Protein AF-A0A4R0X7W7-F1 (afdb_monomer)

Secondary structure (DSSP, 8-state):
----HHHHHH-TTS-HHHHHHHHHTTEEEEEEEEETTTTEEEEEEEETTS-EEEEEEEPPPPHHHHSPPPHHHHHHHHHHHHHHHHHHTT--

Solvent-accessible surface area (backbone atoms only — not comparable to full-atom values): 5641 Å² total; per-residue (Å²): 132,88,72,57,61,71,60,61,68,67,42,82,87,58,49,71,70,55,54,51,53,58,46,60,75,47,41,65,51,74,49,78,46,79,37,75,92,78,44,30,30,42,36,39,40,33,30,69,85,75,51,71,48,80,48,78,42,76,54,74,75,50,72,71,66,69,69,52,75,59,66,71,59,52,54,50,50,53,51,52,50,52,56,50,58,58,55,68,76,66,68,132

Sequence (92 aa):
MTADFKTLWRDSSLANRERKRLLAYIVEDITLVKLPDEGTTKIHVRFKAGKTETLTAQNPKTSAQQVKTQPEVLELIDKLIDAYMLSDCAAP

Foldseek 3Di:
DCDPLVVVLPDPPDDPVVNVVSVVQFWPDWDWDDDVVVQKIWIWTQTPVRDIDIDIDGHPDDPCRVPPDDVVVVVVVVVVVVVVVVVVVPDD

Structure (mmCIF, N/CA/C/O backbone):
data_AF-A0A4R0X7W7-F1
#
_entry.id   AF-A0A4R0X7W7-F1
#
loop_
_atom_site.group_PDB
_atom_site.id
_atom_site.type_symbol
_atom_site.label_atom_id
_atom_site.label_alt_id
_atom_site.label_comp_id
_atom_site.label_asym_id
_atom_site.label_entity_id
_atom_site.label_seq_id
_atom_site.pdbx_PDB_ins_code
_atom_site.Cartn_x
_atom_site.Cartn_y
_atom_site.Cartn_z
_atom_site.occupancy
_atom_site.B_iso_or_equiv
_atom_site.auth_seq_id
_atom_site.auth_comp_id
_atom_site.auth_asym_id
_atom_site.auth_atom_id
_atom_site.pdbx_PDB_model_num
ATOM 1 N N . MET A 1 1 ? -21.917 -3.972 19.591 1.00 40.19 1 MET A N 1
ATOM 2 C CA . MET A 1 1 ? -21.905 -5.366 19.099 1.00 40.19 1 MET A CA 1
ATOM 3 C C . MET A 1 1 ? -20.557 -5.603 18.444 1.00 40.19 1 MET A C 1
ATOM 5 O O . MET A 1 1 ? -20.276 -5.004 17.415 1.00 40.19 1 MET A O 1
ATOM 9 N N . THR A 1 2 ? -19.686 -6.360 19.104 1.00 52.47 2 THR A N 1
ATOM 10 C CA . THR A 1 2 ? -18.281 -6.544 18.716 1.00 52.47 2 THR A CA 1
ATOM 11 C C . THR A 1 2 ? -18.190 -7.694 17.719 1.00 52.47 2 THR A C 1
ATOM 13 O O . THR A 1 2 ? -17.866 -8.817 18.090 1.00 52.47 2 THR A O 1
ATOM 16 N N . ALA A 1 3 ? -18.558 -7.449 16.461 1.00 62.09 3 ALA A N 1
ATOM 17 C CA . ALA A 1 3 ? -18.205 -8.388 15.406 1.00 62.09 3 ALA A CA 1
ATOM 18 C C . ALA A 1 3 ? -16.675 -8.396 15.286 1.00 62.09 3 ALA A C 1
ATOM 20 O O . ALA A 1 3 ? -16.052 -7.338 15.185 1.00 62.09 3 ALA A O 1
ATOM 21 N N . ASP A 1 4 ? -16.073 -9.579 15.361 1.00 80.69 4 ASP A N 1
ATOM 22 C CA . ASP A 1 4 ? -14.630 -9.741 15.249 1.00 80.69 4 ASP A CA 1
ATOM 23 C C . ASP A 1 4 ? -14.167 -9.253 13.866 1.00 80.69 4 ASP A C 1
ATOM 25 O O . ASP A 1 4 ? -14.447 -9.878 12.838 1.00 80.69 4 ASP A O 1
ATOM 29 N N . PHE A 1 5 ? -13.468 -8.112 13.839 1.00 80.44 5 PHE A N 1
ATOM 30 C CA . PHE A 1 5 ? -12.961 -7.489 12.613 1.00 80.44 5 PHE A CA 1
ATOM 31 C C . PHE A 1 5 ? -12.143 -8.478 11.782 1.00 80.44 5 PHE A C 1
ATOM 33 O O . PHE A 1 5 ? -12.219 -8.472 10.556 1.00 80.44 5 PHE A O 1
ATOM 40 N N . LYS A 1 6 ? -11.389 -9.362 12.444 1.00 83.00 6 LYS A N 1
ATOM 41 C CA . LYS A 1 6 ? -10.557 -10.364 11.776 1.00 83.00 6 LYS A CA 1
ATOM 42 C C . LYS A 1 6 ? -11.399 -11.369 10.995 1.00 83.00 6 LYS A C 1
ATOM 44 O O . LYS A 1 6 ? -11.000 -11.774 9.904 1.00 83.00 6 LYS A O 1
ATOM 49 N N . THR A 1 7 ? -12.545 -11.751 11.547 1.00 86.81 7 THR A N 1
ATOM 50 C CA . THR A 1 7 ? -13.486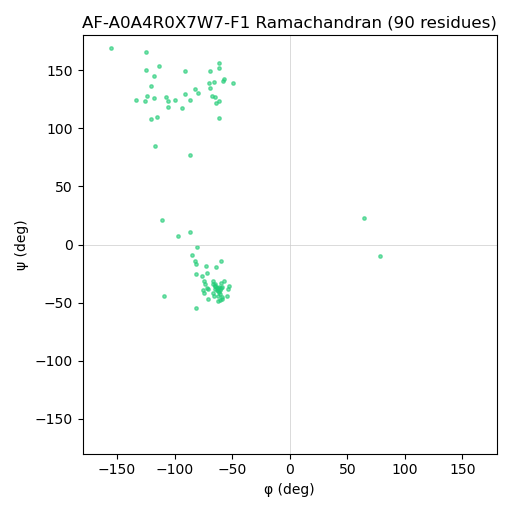 -12.675 10.913 1.00 86.81 7 THR A CA 1
ATOM 51 C C . THR A 1 7 ? -14.178 -12.002 9.727 1.00 86.81 7 THR A C 1
ATOM 53 O O . THR A 1 7 ? -14.148 -12.548 8.627 1.00 86.81 7 THR A O 1
ATOM 56 N N . LEU A 1 8 ? -14.676 -10.771 9.899 1.00 87.06 8 LEU A N 1
ATOM 57 C CA . LEU A 1 8 ? -15.285 -9.998 8.805 1.00 87.06 8 LEU A CA 1
ATOM 58 C C . LEU A 1 8 ? -14.298 -9.696 7.669 1.00 87.06 8 LEU A C 1
ATOM 60 O O . LEU A 1 8 ? -14.643 -9.782 6.497 1.00 87.06 8 LEU A O 1
ATOM 64 N N . TRP A 1 9 ? -13.049 -9.361 7.989 1.00 86.00 9 TRP A N 1
ATOM 65 C CA . TRP A 1 9 ? -12.040 -9.049 6.976 1.00 86.00 9 TRP A CA 1
ATOM 66 C C . TRP A 1 9 ? -11.688 -10.253 6.090 1.00 86.00 9 TRP A C 1
ATOM 68 O O . TRP A 1 9 ? -11.390 -10.089 4.906 1.00 86.00 9 TRP A O 1
ATOM 78 N N . ARG A 1 10 ? -11.708 -11.459 6.671 1.00 87.50 10 ARG A N 1
ATOM 79 C CA . ARG A 1 10 ? -11.363 -12.717 5.992 1.00 87.50 10 ARG A CA 1
ATOM 80 C C . ARG A 1 10 ? -12.506 -13.306 5.179 1.00 87.50 10 ARG A C 1
ATOM 82 O O . ARG A 1 10 ? -12.254 -14.199 4.376 1.00 87.50 10 ARG A O 1
ATOM 89 N N . ASP A 1 11 ? -13.726 -12.826 5.379 1.00 89.88 11 ASP A N 1
ATOM 90 C CA . ASP A 1 11 ? -14.882 -13.285 4.627 1.00 89.88 11 ASP A CA 1
ATOM 91 C C . ASP A 1 11 ? -14.717 -12.928 3.141 1.00 89.88 11 ASP A C 1
ATOM 93 O O . ASP A 1 11 ? -14.533 -11.762 2.773 1.00 89.88 11 ASP A O 1
ATOM 97 N N . SER A 1 12 ? -14.744 -13.943 2.276 1.00 88.31 12 SER A N 1
ATOM 98 C CA . SER A 1 12 ? -14.611 -13.790 0.827 1.00 88.31 12 SER A CA 1
ATOM 99 C C . SER A 1 12 ? -15.853 -13.170 0.185 1.00 88.31 12 SER A C 1
ATOM 101 O O . SER A 1 12 ? -15.714 -12.522 -0.854 1.00 88.31 12 SER A O 1
ATOM 103 N N . SER A 1 13 ? -17.025 -13.300 0.818 1.00 91.56 13 SER A N 1
ATOM 104 C CA . SER A 1 13 ? -18.300 -12.752 0.342 1.00 91.56 13 SER A CA 1
ATOM 105 C C . SER A 1 13 ? -18.393 -11.228 0.478 1.00 91.56 13 SER A C 1
ATOM 107 O O . SER A 1 13 ? -19.180 -10.594 -0.226 1.00 91.56 13 SER A O 1
ATOM 109 N N . LEU A 1 14 ? -17.547 -10.621 1.320 1.00 90.06 14 LEU A N 1
ATOM 110 C CA . LEU A 1 14 ? -17.513 -9.175 1.506 1.00 90.06 14 LEU A CA 1
ATOM 111 C C . LEU A 1 14 ? -17.021 -8.455 0.247 1.00 90.06 14 LEU A C 1
ATOM 113 O O . LEU A 1 14 ? -15.924 -8.710 -0.267 1.00 90.06 14 LEU A O 1
ATOM 117 N N . ALA A 1 15 ? -17.790 -7.469 -0.208 1.00 92.38 15 ALA A N 1
ATOM 118 C CA . ALA A 1 15 ? -17.396 -6.663 -1.352 1.00 92.38 15 ALA A CA 1
ATOM 119 C C . ALA A 1 15 ? -16.201 -5.753 -1.008 1.00 92.38 15 ALA A C 1
ATOM 121 O O . ALA A 1 15 ? -16.077 -5.228 0.101 1.00 92.38 15 ALA A O 1
ATOM 122 N N . ASN A 1 16 ? -15.348 -5.451 -1.994 1.00 91.69 16 ASN A N 1
ATOM 123 C CA . ASN A 1 16 ? -14.186 -4.566 -1.793 1.00 91.69 16 ASN A CA 1
ATOM 124 C C . ASN A 1 16 ? -14.569 -3.173 -1.261 1.00 91.69 16 ASN A C 1
ATOM 126 O O . ASN A 1 16 ? -13.820 -2.565 -0.496 1.00 91.69 16 ASN A O 1
ATOM 130 N N . ARG A 1 17 ? -15.758 -2.675 -1.618 1.00 92.44 17 ARG A N 1
ATOM 131 C CA . ARG A 1 17 ? -16.305 -1.420 -1.085 1.00 92.44 17 ARG A CA 1
ATOM 132 C C . ARG A 1 17 ? -16.538 -1.490 0.427 1.00 92.44 17 ARG A C 1
ATOM 134 O O . ARG A 1 17 ? -16.285 -0.509 1.122 1.00 92.44 17 ARG A O 1
ATOM 141 N N . GLU A 1 18 ? -17.013 -2.622 0.930 1.00 91.19 18 GLU A N 1
ATOM 142 C CA . GLU A 1 18 ? -17.279 -2.836 2.355 1.00 91.19 18 GLU A CA 1
ATOM 143 C C . GLU A 1 18 ? -15.981 -3.026 3.129 1.00 91.19 18 GLU A C 1
ATOM 145 O O . GLU A 1 18 ? -15.793 -2.370 4.150 1.00 91.19 18 GLU A O 1
ATOM 150 N N . ARG A 1 19 ? -15.025 -3.787 2.582 1.00 90.69 19 ARG A N 1
ATOM 151 C CA . ARG A 1 19 ? -13.658 -3.852 3.127 1.00 90.69 19 ARG A CA 1
ATOM 152 C C . ARG A 1 19 ? -13.035 -2.455 3.238 1.00 90.69 19 ARG A C 1
ATOM 154 O O . ARG A 1 19 ? -12.502 -2.086 4.281 1.00 90.69 19 ARG A O 1
ATOM 161 N N . LYS A 1 20 ? -13.182 -1.619 2.205 1.00 89.50 20 LYS A N 1
ATOM 162 C CA . LYS A 1 20 ? -12.711 -0.224 2.243 1.00 89.50 20 LYS A CA 1
ATOM 163 C C . LYS A 1 20 ? -13.404 0.603 3.336 1.00 8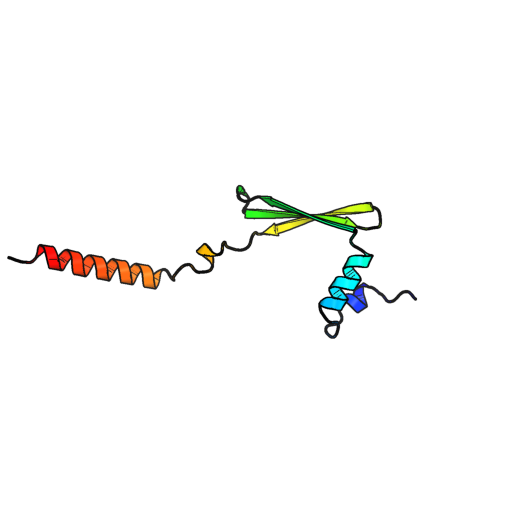9.50 20 LYS A C 1
ATOM 165 O O . LYS A 1 20 ? -12.736 1.380 4.011 1.00 89.50 20 LYS A O 1
ATOM 170 N N . ARG A 1 21 ? -14.718 0.433 3.535 1.00 91.25 21 ARG A N 1
ATOM 171 C CA . ARG A 1 21 ? -15.460 1.087 4.633 1.00 91.25 21 ARG A CA 1
ATOM 172 C C . ARG A 1 21 ? -14.955 0.639 6.003 1.00 91.25 21 ARG A C 1
ATOM 174 O O . ARG A 1 21 ? -14.740 1.486 6.858 1.00 91.25 21 ARG A O 1
ATOM 181 N N . LEU A 1 22 ? -14.727 -0.660 6.190 1.00 90.38 22 LEU A N 1
ATOM 182 C CA . LEU A 1 22 ? -14.180 -1.218 7.426 1.00 90.38 22 LEU A CA 1
ATOM 183 C C . LEU A 1 22 ? -12.805 -0.619 7.761 1.00 90.38 22 LEU A C 1
ATOM 185 O O . LEU A 1 22 ? -12.589 -0.189 8.892 1.00 90.38 22 LEU A O 1
ATOM 189 N N . LEU A 1 23 ? -11.908 -0.508 6.775 1.00 89.50 23 LEU A N 1
ATOM 190 C CA . LEU A 1 23 ? -10.606 0.143 6.966 1.00 89.50 23 LEU A CA 1
ATOM 191 C C . LEU A 1 23 ? -10.727 1.610 7.392 1.00 89.50 23 LEU A C 1
ATOM 193 O O . LEU A 1 23 ? -9.949 2.052 8.232 1.00 89.50 23 LEU A O 1
ATOM 197 N N . ALA A 1 24 ? -11.708 2.352 6.871 1.00 89.44 24 ALA A N 1
ATOM 198 C CA . ALA A 1 24 ? -11.906 3.764 7.210 1.00 89.44 24 ALA A CA 1
ATOM 199 C C . ALA A 1 24 ? -12.268 4.003 8.691 1.00 89.44 24 ALA A C 1
ATOM 201 O O . ALA A 1 24 ? -12.100 5.114 9.195 1.00 89.44 24 ALA A O 1
ATOM 202 N N . TYR A 1 25 ? -12.742 2.977 9.408 1.00 90.12 25 TYR A N 1
ATOM 203 C CA . TYR A 1 25 ? -12.978 3.054 10.854 1.00 90.12 25 TYR A CA 1
ATOM 204 C C . TYR A 1 25 ? -11.712 2.849 11.691 1.00 90.12 25 TYR A C 1
ATOM 206 O O . TYR A 1 25 ? -11.710 3.186 12.870 1.00 90.12 25 TYR A O 1
ATOM 214 N N . ILE A 1 26 ? -10.648 2.301 11.107 1.00 90.31 26 ILE A N 1
ATOM 215 C CA . ILE A 1 26 ? -9.420 1.926 11.820 1.00 90.31 26 ILE A CA 1
ATOM 216 C C . ILE A 1 26 ? -8.274 2.865 11.455 1.00 90.31 26 ILE A C 1
ATOM 218 O O . ILE A 1 26 ? -7.534 3.327 12.325 1.00 90.31 26 ILE A O 1
ATOM 222 N N . VAL A 1 27 ? -8.144 3.155 10.166 1.00 92.75 27 VAL A N 1
ATOM 223 C CA . VAL A 1 27 ? -7.096 3.998 9.607 1.00 92.75 27 VAL A CA 1
ATOM 224 C C . VAL A 1 27 ? -7.585 5.441 9.580 1.00 92.75 27 VAL A C 1
ATOM 226 O O . VAL A 1 27 ? -8.694 5.733 9.131 1.00 92.75 27 VAL A O 1
ATOM 229 N N . GLU A 1 28 ? -6.765 6.340 10.104 1.00 93.94 28 GLU A N 1
ATOM 230 C CA . GLU A 1 28 ? -6.988 7.778 10.038 1.00 93.94 28 GLU A CA 1
ATOM 231 C C . GLU A 1 28 ? -6.532 8.318 8.683 1.00 93.94 28 GLU A C 1
ATOM 233 O O . GLU A 1 28 ? -7.335 8.897 7.954 1.00 93.94 28 GLU A O 1
ATOM 238 N N . ASP A 1 29 ? -5.278 8.052 8.319 1.00 93.56 29 ASP A N 1
ATOM 239 C CA . ASP A 1 29 ? -4.714 8.340 7.005 1.00 93.56 29 ASP A CA 1
ATOM 240 C C . ASP A 1 29 ? -3.522 7.427 6.675 1.00 93.56 29 ASP A C 1
ATOM 242 O O . ASP A 1 29 ? -3.037 6.643 7.498 1.00 93.56 29 ASP A O 1
ATOM 246 N N . ILE A 1 30 ? -3.105 7.488 5.407 1.00 93.81 30 ILE A N 1
ATOM 247 C CA . ILE A 1 30 ? -1.954 6.760 4.877 1.00 93.81 30 ILE A CA 1
ATOM 248 C C . ILE A 1 30 ? -1.115 7.727 4.048 1.00 93.81 30 ILE A C 1
ATOM 250 O O . ILE A 1 30 ? -1.609 8.293 3.071 1.00 93.81 30 ILE A O 1
ATOM 254 N N . THR A 1 31 ? 0.163 7.849 4.392 1.00 95.69 31 THR A N 1
ATOM 255 C CA . THR A 1 31 ? 1.137 8.655 3.649 1.00 95.69 31 THR A CA 1
ATOM 256 C C . THR A 1 31 ? 2.090 7.738 2.892 1.00 95.69 31 THR A C 1
ATOM 258 O O . THR A 1 31 ? 2.697 6.840 3.476 1.00 95.69 31 THR A O 1
ATOM 261 N N . LEU A 1 32 ? 2.226 7.964 1.583 1.00 96.25 32 LEU A N 1
ATOM 262 C CA . LEU A 1 32 ? 3.101 7.193 0.700 1.00 96.25 32 LEU A CA 1
ATOM 263 C C . LEU A 1 32 ? 4.338 8.014 0.336 1.00 96.25 32 LEU A C 1
ATOM 265 O O . LEU A 1 32 ? 4.215 9.090 -0.248 1.00 96.25 32 LEU A O 1
ATOM 269 N N . VAL A 1 33 ? 5.521 7.477 0.622 1.00 95.75 33 VAL A N 1
ATOM 270 C CA . VAL A 1 33 ? 6.808 8.071 0.248 1.00 95.75 33 VAL A CA 1
ATOM 271 C C . VAL A 1 33 ? 7.504 7.134 -0.729 1.00 95.75 33 VAL A C 1
ATOM 273 O O . VAL A 1 33 ? 7.943 6.045 -0.361 1.00 95.75 33 VAL A O 1
ATOM 276 N N . LYS A 1 34 ? 7.586 7.550 -1.994 1.00 92.19 34 LYS A N 1
ATOM 277 C CA . LYS A 1 34 ? 8.292 6.795 -3.034 1.00 92.19 34 LYS A CA 1
ATOM 278 C C . LYS A 1 34 ? 9.794 7.036 -2.919 1.00 92.19 34 LYS A C 1
ATOM 280 O O . LYS A 1 34 ? 10.225 8.183 -2.886 1.00 92.19 34 LYS A O 1
ATOM 285 N N . LEU A 1 35 ? 10.564 5.955 -2.920 1.00 93.00 35 LEU A N 1
ATOM 286 C CA . LEU A 1 35 ? 12.025 5.950 -2.918 1.00 93.00 35 LEU A CA 1
ATOM 287 C C . LEU A 1 35 ? 12.490 5.290 -4.225 1.00 93.00 35 LEU A C 1
ATOM 289 O O . LEU A 1 35 ? 12.672 4.071 -4.270 1.00 93.00 35 LEU A O 1
ATOM 293 N N . PRO A 1 36 ? 12.584 6.059 -5.326 1.00 86.31 36 PRO A N 1
ATOM 294 C CA . PRO A 1 36 ? 12.882 5.508 -6.645 1.00 86.31 36 PRO A CA 1
ATOM 295 C C . PRO A 1 36 ? 14.266 4.854 -6.705 1.00 86.31 36 PRO A C 1
ATOM 297 O O . PRO A 1 36 ? 14.377 3.785 -7.297 1.00 86.31 36 PRO A O 1
ATOM 300 N N . ASP A 1 37 ? 15.265 5.430 -6.031 1.00 89.38 37 ASP A N 1
ATOM 301 C CA . ASP A 1 37 ? 16.638 4.904 -6.003 1.00 89.38 37 ASP A CA 1
ATOM 302 C C . ASP A 1 37 ? 16.726 3.537 -5.31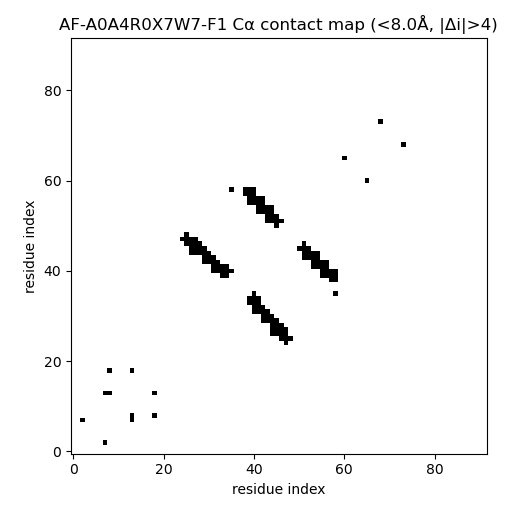0 1.00 89.38 37 ASP A C 1
ATOM 304 O O . ASP A 1 37 ? 17.466 2.657 -5.738 1.00 89.38 37 ASP A O 1
ATOM 308 N N . GLU A 1 38 ? 15.919 3.327 -4.268 1.00 88.44 38 GLU A N 1
ATOM 309 C CA . GLU A 1 38 ? 15.831 2.048 -3.553 1.00 88.44 38 GLU A CA 1
ATOM 310 C C . GLU A 1 38 ? 14.863 1.064 -4.227 1.00 88.44 38 GLU A C 1
ATOM 312 O O . GLU A 1 38 ? 14.765 -0.091 -3.817 1.00 88.44 38 GLU A O 1
ATOM 317 N N . GLY A 1 39 ? 14.092 1.513 -5.223 1.00 89.69 39 GLY A N 1
ATOM 318 C CA . GLY A 1 39 ? 13.033 0.711 -5.827 1.00 89.69 39 GLY A CA 1
ATOM 319 C C . GLY A 1 39 ? 11.895 0.372 -4.857 1.00 89.69 39 GLY A C 1
ATOM 320 O O . GLY A 1 39 ? 11.166 -0.587 -5.100 1.00 89.69 39 GLY A O 1
ATOM 321 N N . THR A 1 40 ? 11.702 1.143 -3.781 1.00 94.12 40 THR A N 1
ATOM 322 C CA . THR A 1 40 ? 10.666 0.879 -2.768 1.00 94.12 40 THR A CA 1
ATOM 323 C C . THR A 1 40 ? 9.732 2.066 -2.537 1.00 94.12 40 THR A C 1
ATOM 325 O O . THR A 1 40 ? 9.975 3.195 -2.970 1.00 94.12 40 THR A O 1
ATOM 328 N N . THR A 1 41 ? 8.612 1.804 -1.870 1.00 95.81 41 THR A N 1
ATOM 329 C CA . THR A 1 41 ? 7.694 2.812 -1.340 1.00 95.81 41 THR A CA 1
ATOM 330 C C . THR A 1 41 ? 7.496 2.545 0.145 1.00 95.81 41 THR A C 1
ATOM 332 O O . THR A 1 41 ? 7.058 1.458 0.534 1.00 95.81 41 THR A O 1
ATOM 335 N N . LYS A 1 42 ? 7.792 3.550 0.974 1.00 96.38 42 LYS A N 1
ATOM 336 C CA . LYS A 1 42 ? 7.446 3.555 2.397 1.00 96.38 42 LYS A CA 1
ATOM 337 C C . LYS A 1 42 ? 5.998 4.000 2.562 1.00 96.38 42 LYS A C 1
ATOM 339 O O . LYS A 1 42 ? 5.553 4.969 1.948 1.00 96.38 42 LYS A O 1
ATOM 344 N N . ILE A 1 43 ? 5.263 3.270 3.385 1.00 97.31 43 ILE A N 1
ATOM 345 C CA . ILE A 1 43 ? 3.840 3.454 3.647 1.00 97.31 43 ILE A CA 1
ATOM 346 C C . ILE A 1 43 ? 3.702 3.715 5.140 1.00 97.31 43 ILE A C 1
ATOM 348 O O . ILE A 1 43 ? 3.867 2.801 5.946 1.00 97.31 43 ILE A O 1
ATOM 352 N N . HIS A 1 44 ? 3.402 4.953 5.512 1.00 96.38 44 HIS A N 1
ATOM 353 C CA . HIS A 1 44 ? 3.108 5.312 6.893 1.00 96.38 44 HIS A CA 1
ATOM 354 C C . HIS A 1 44 ? 1.602 5.240 7.109 1.00 96.38 44 HIS A C 1
ATOM 356 O O . HIS A 1 44 ? 0.847 5.961 6.460 1.00 96.38 44 HIS A O 1
ATOM 362 N N . VAL A 1 45 ? 1.171 4.353 8.000 1.00 95.94 45 VAL A N 1
ATOM 363 C CA . VAL A 1 45 ? -0.234 4.152 8.354 1.00 95.94 45 VAL A CA 1
ATOM 364 C C . VAL A 1 45 ? -0.471 4.759 9.726 1.00 95.94 45 VAL A C 1
ATOM 366 O O . VAL A 1 45 ? 0.124 4.304 10.706 1.00 95.94 45 VAL A O 1
ATOM 369 N N . ARG A 1 46 ? -1.355 5.753 9.808 1.00 95.38 46 ARG A N 1
ATOM 370 C CA . ARG A 1 46 ? -1.811 6.317 11.079 1.00 95.38 46 ARG A CA 1
ATOM 371 C C . ARG A 1 46 ? -3.157 5.716 11.435 1.00 95.38 46 ARG A C 1
ATOM 373 O O . ARG A 1 46 ? -4.110 5.774 10.659 1.00 95.38 46 ARG A O 1
ATOM 380 N N . PHE A 1 47 ? -3.243 5.120 12.610 1.00 93.62 47 PHE A N 1
ATOM 381 C CA . PHE A 1 47 ? -4.477 4.555 13.133 1.00 93.62 47 PHE A CA 1
ATOM 382 C C . PHE A 1 47 ? -5.225 5.605 13.948 1.00 93.62 47 PHE A C 1
ATOM 384 O O . PHE A 1 47 ? -4.604 6.407 14.641 1.00 93.62 47 PHE A O 1
ATOM 391 N N . LYS A 1 48 ? -6.560 5.535 13.968 1.00 89.94 48 LYS A N 1
ATOM 392 C CA . LYS A 1 48 ? -7.400 6.458 14.759 1.00 89.94 48 LYS A CA 1
ATOM 393 C C . LYS A 1 48 ? -7.126 6.425 16.271 1.00 89.94 48 LYS A C 1
ATOM 395 O O . LYS A 1 48 ? -7.560 7.313 16.990 1.00 89.94 48 LYS A O 1
ATOM 400 N N . ALA A 1 49 ? -6.404 5.414 16.757 1.00 85.94 49 ALA A N 1
ATOM 401 C CA . ALA A 1 49 ? -5.927 5.315 18.136 1.00 85.94 49 ALA A CA 1
ATOM 402 C C . ALA A 1 49 ? -4.567 6.015 18.374 1.00 85.94 49 ALA A C 1
ATOM 404 O O . ALA A 1 49 ? -3.930 5.776 19.395 1.00 85.94 49 ALA A O 1
ATOM 405 N N . GLY A 1 50 ? -4.067 6.804 17.416 1.00 85.00 50 GLY A N 1
ATOM 406 C CA . GLY A 1 50 ? -2.785 7.519 17.495 1.00 85.00 50 GLY A CA 1
ATOM 407 C C . GLY A 1 50 ? -1.542 6.661 17.228 1.00 85.00 50 GLY A C 1
ATOM 408 O O . GLY A 1 50 ? -0.447 7.194 17.055 1.00 85.00 50 GLY A O 1
ATOM 409 N N . LYS A 1 51 ? -1.683 5.331 17.148 1.00 92.44 51 LYS A N 1
ATOM 410 C CA . LYS A 1 51 ? -0.589 4.436 16.749 1.00 92.44 51 LYS A CA 1
ATOM 411 C C . LYS A 1 51 ? -0.213 4.700 15.290 1.00 92.44 51 LYS A C 1
ATOM 413 O O . LYS A 1 51 ? -1.087 4.860 14.443 1.00 92.44 51 LYS A O 1
ATOM 418 N N . THR A 1 52 ? 1.082 4.686 14.996 1.00 94.44 52 THR A N 1
ATOM 419 C CA . THR A 1 52 ? 1.600 4.757 13.627 1.00 94.44 52 THR A CA 1
ATOM 420 C C . THR A 1 52 ? 2.431 3.515 13.336 1.00 94.44 52 THR A C 1
ATOM 422 O O . THR A 1 52 ? 3.221 3.089 14.178 1.00 94.44 52 THR A O 1
ATOM 425 N N . GLU A 1 53 ? 2.256 2.931 12.155 1.00 95.75 53 GLU A N 1
ATOM 426 C CA . GLU A 1 53 ? 3.092 1.838 11.654 1.00 95.75 53 GLU A CA 1
ATOM 427 C C . GLU A 1 53 ? 3.686 2.203 10.296 1.00 95.75 53 GLU A C 1
ATOM 429 O O . GLU A 1 53 ? 3.104 2.970 9.530 1.00 95.75 53 GLU A O 1
ATOM 434 N N . THR A 1 54 ? 4.865 1.657 10.004 1.00 95.94 54 THR A N 1
ATOM 435 C CA . THR A 1 54 ? 5.530 1.844 8.713 1.00 95.94 54 THR A CA 1
ATOM 436 C C . THR A 1 54 ? 5.676 0.500 8.029 1.00 95.94 54 THR A C 1
ATOM 438 O O . THR A 1 54 ? 6.229 -0.436 8.603 1.00 95.94 54 THR A O 1
ATOM 441 N N . LEU A 1 55 ? 5.189 0.422 6.796 1.00 95.50 55 LEU A N 1
ATOM 442 C CA . LEU A 1 55 ? 5.350 -0.721 5.910 1.00 95.50 55 L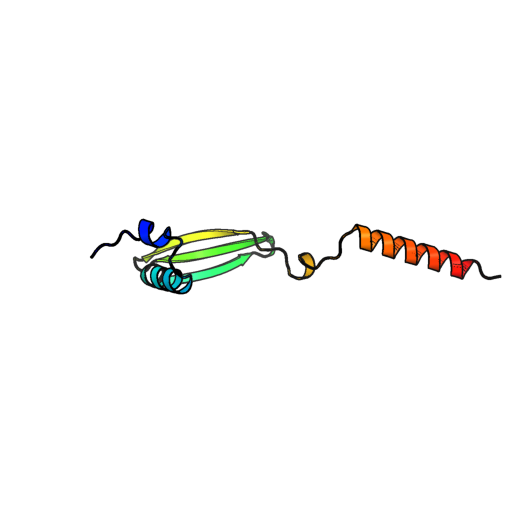EU A CA 1
ATOM 443 C C . LEU A 1 55 ? 6.228 -0.313 4.727 1.00 95.50 55 LEU A C 1
ATOM 445 O O . LEU A 1 55 ? 6.253 0.854 4.336 1.00 95.50 55 LEU A O 1
ATOM 449 N N . THR A 1 56 ? 6.908 -1.282 4.127 1.00 95.50 56 THR A N 1
ATOM 450 C CA . THR A 1 56 ? 7.717 -1.066 2.924 1.00 95.50 56 THR A CA 1
ATOM 451 C C . THR A 1 56 ? 7.248 -2.023 1.842 1.00 95.50 56 THR A C 1
ATOM 453 O O . THR A 1 56 ? 7.158 -3.228 2.074 1.00 95.50 56 THR A O 1
ATOM 456 N N . ALA A 1 57 ? 6.950 -1.488 0.661 1.00 94.12 57 ALA A N 1
ATOM 457 C CA . ALA A 1 57 ? 6.577 -2.266 -0.514 1.00 94.12 57 ALA A CA 1
ATOM 458 C C . ALA A 1 57 ? 7.597 -2.053 -1.636 1.00 94.12 57 ALA A C 1
ATOM 460 O O . ALA A 1 57 ? 8.126 -0.955 -1.799 1.00 94.12 57 ALA A O 1
ATOM 461 N N . GLN A 1 58 ? 7.857 -3.097 -2.421 1.00 93.25 58 GLN A N 1
ATOM 462 C CA . GLN A 1 58 ? 8.643 -2.981 -3.649 1.00 93.25 58 GLN A CA 1
A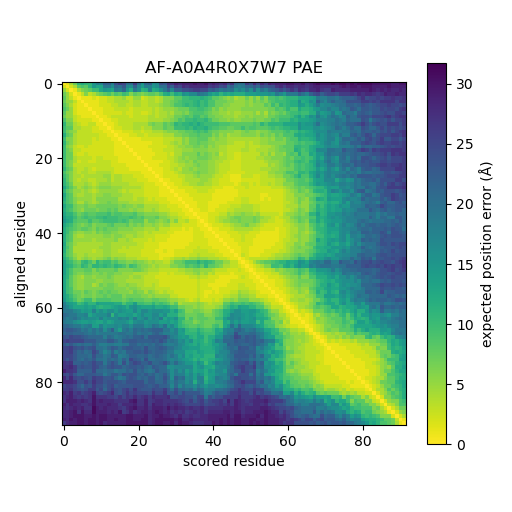TOM 463 C C . GLN A 1 58 ? 7.837 -2.211 -4.697 1.00 93.25 58 GLN A C 1
ATOM 465 O O . GLN A 1 58 ? 6.628 -2.422 -4.841 1.00 93.25 58 GLN A O 1
ATOM 470 N N . ASN A 1 59 ? 8.497 -1.322 -5.432 1.00 87.38 59 ASN A N 1
ATOM 471 C CA . ASN A 1 59 ? 7.849 -0.588 -6.504 1.00 87.38 59 ASN A CA 1
ATOM 472 C C . ASN A 1 59 ? 7.521 -1.554 -7.648 1.00 87.38 59 ASN A C 1
ATOM 474 O O . ASN A 1 59 ? 8.368 -2.362 -8.038 1.00 87.38 59 ASN A O 1
ATOM 478 N N . PRO A 1 60 ? 6.305 -1.487 -8.217 1.00 80.81 60 PRO A N 1
ATOM 479 C CA . PRO A 1 60 ? 6.009 -2.243 -9.420 1.00 80.81 60 PRO A CA 1
ATOM 480 C C . PRO A 1 60 ? 6.934 -1.786 -10.553 1.00 80.81 60 PRO A C 1
ATOM 482 O O . PRO A 1 60 ? 7.346 -0.623 -10.603 1.00 80.81 60 PRO A O 1
ATOM 485 N N . LYS A 1 61 ? 7.218 -2.699 -11.492 1.00 80.06 61 LYS A N 1
ATOM 486 C CA . LYS A 1 61 ? 7.920 -2.360 -12.737 1.00 80.06 61 LYS A CA 1
ATOM 487 C C . LYS A 1 61 ? 7.258 -1.143 -13.377 1.00 80.06 61 LYS A C 1
ATOM 489 O O . LYS A 1 61 ? 6.028 -1.055 -13.388 1.00 80.06 61 LYS A O 1
ATOM 494 N N . THR A 1 62 ? 8.052 -0.221 -13.908 1.00 78.06 62 THR A N 1
ATOM 495 C CA . THR A 1 62 ? 7.516 0.958 -14.601 1.00 78.06 62 THR A CA 1
ATOM 496 C C . THR A 1 62 ? 6.687 0.530 -15.813 1.00 78.06 62 THR A C 1
ATOM 498 O O . THR A 1 62 ? 6.906 -0.549 -16.362 1.00 78.06 62 THR A O 1
ATOM 501 N N . SER A 1 63 ? 5.755 1.365 -16.280 1.00 74.19 63 SER A N 1
ATOM 502 C CA . SER A 1 63 ? 4.934 1.034 -17.457 1.00 74.19 63 SER A CA 1
ATOM 503 C C . SER A 1 63 ? 5.790 0.664 -18.677 1.00 74.19 63 SER A C 1
ATOM 505 O O . SER A 1 63 ? 5.491 -0.301 -19.371 1.00 74.19 63 SER A O 1
ATOM 507 N N . ALA A 1 64 ? 6.917 1.354 -18.880 1.00 71.94 64 ALA A N 1
ATOM 508 C CA . ALA A 1 64 ? 7.873 1.043 -19.944 1.00 71.94 64 ALA A CA 1
ATOM 509 C C . ALA A 1 64 ? 8.549 -0.330 -19.765 1.00 71.94 64 ALA A C 1
ATOM 511 O O . ALA A 1 64 ? 8.796 -1.028 -20.742 1.00 71.94 64 ALA A O 1
ATOM 512 N N . GLN A 1 65 ? 8.824 -0.746 -18.525 1.00 76.88 65 GLN A N 1
ATOM 513 C CA . GLN A 1 65 ? 9.342 -2.084 -18.223 1.00 76.88 65 GLN A CA 1
ATOM 514 C C . GLN A 1 65 ? 8.269 -3.174 -18.352 1.00 76.88 65 GLN A C 1
ATOM 516 O O . GLN A 1 65 ? 8.604 -4.310 -18.675 1.00 76.88 65 GLN A O 1
ATOM 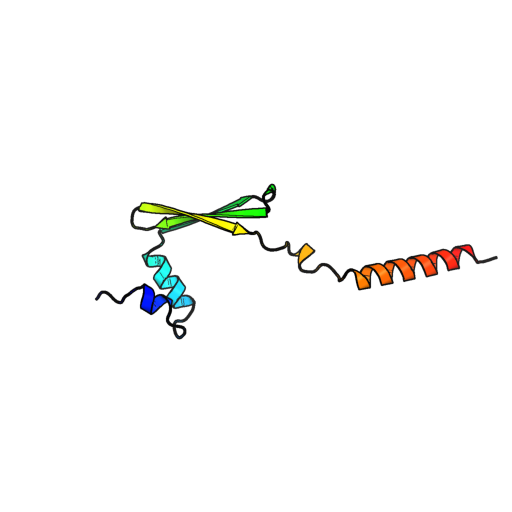521 N N . GLN A 1 66 ? 7.002 -2.854 -18.078 1.00 75.31 66 GLN A N 1
ATOM 522 C CA . GLN A 1 66 ? 5.885 -3.799 -18.189 1.00 75.31 66 GLN A CA 1
ATOM 523 C C . GLN A 1 66 ? 5.512 -4.090 -19.646 1.00 75.31 66 GLN A C 1
ATOM 525 O O . GLN A 1 66 ? 5.137 -5.214 -19.959 1.00 75.31 66 GLN A O 1
ATOM 530 N N . VAL A 1 67 ? 5.640 -3.095 -20.526 1.00 77.06 67 VAL A N 1
ATOM 531 C CA . VAL A 1 67 ? 5.311 -3.193 -21.961 1.00 77.06 67 VAL A CA 1
ATOM 532 C C . VAL A 1 67 ? 6.564 -3.478 -22.806 1.00 77.06 67 VAL A C 1
ATOM 534 O O . VAL A 1 67 ? 6.514 -3.460 -24.031 1.00 77.06 67 VAL A O 1
ATOM 537 N N . LYS A 1 68 ? 7.716 -3.745 -22.170 1.00 78.56 68 LYS A N 1
ATOM 538 C CA . LYS A 1 68 ? 8.970 -3.993 -22.885 1.00 78.56 68 LYS A CA 1
ATOM 539 C C . LYS A 1 68 ? 8.823 -5.229 -23.777 1.00 78.56 68 LYS A C 1
ATOM 541 O O . LYS A 1 68 ? 8.497 -6.311 -23.290 1.00 78.56 68 LYS A O 1
ATOM 546 N N . THR A 1 69 ? 9.077 -5.053 -25.072 1.00 79.94 69 THR A N 1
ATOM 547 C CA . THR A 1 69 ? 9.051 -6.130 -26.065 1.00 79.94 69 THR A CA 1
ATOM 548 C C . THR A 1 69 ? 10.024 -7.240 -25.672 1.00 79.94 69 THR A C 1
ATOM 550 O O . THR A 1 69 ? 11.104 -6.967 -25.139 1.00 79.94 69 THR A O 1
ATOM 553 N N . GLN A 1 70 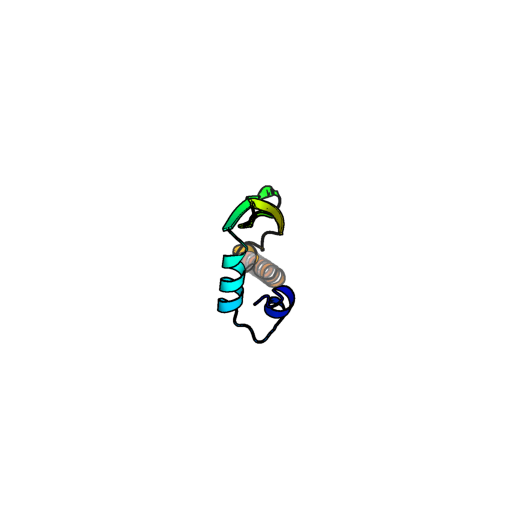? 9.629 -8.493 -25.913 1.00 83.44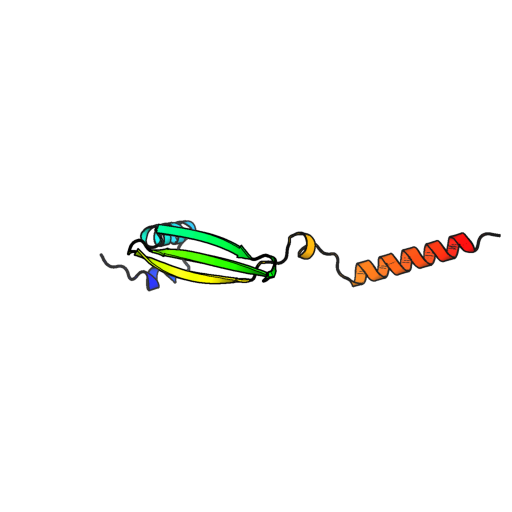 70 GLN A N 1
ATOM 554 C CA . GLN A 1 70 ? 10.450 -9.659 -25.598 1.00 83.44 70 GLN A CA 1
ATOM 555 C C . GLN A 1 70 ? 11.806 -9.578 -26.321 1.00 83.44 70 GLN A C 1
ATOM 557 O O . GLN A 1 70 ? 11.849 -9.151 -27.478 1.00 83.44 70 GLN A O 1
ATOM 562 N N . PRO A 1 71 ? 12.907 -9.981 -25.662 1.00 82.50 71 PRO A N 1
ATOM 563 C CA . PRO A 1 71 ? 14.257 -9.851 -26.211 1.00 82.50 71 PRO A CA 1
ATOM 564 C C . PRO A 1 71 ? 14.436 -10.602 -27.536 1.00 82.50 71 PRO A C 1
ATOM 566 O O . PRO A 1 71 ? 15.105 -10.099 -28.425 1.00 82.50 71 PRO A O 1
ATOM 569 N N . GLU A 1 72 ? 13.749 -11.729 -27.719 1.00 85.44 72 GLU A N 1
ATOM 570 C CA . GLU A 1 72 ? 13.758 -12.522 -28.958 1.00 85.44 72 GLU A CA 1
ATOM 571 C C . GLU A 1 72 ? 13.281 -11.720 -30.182 1.00 85.44 72 GLU A C 1
ATOM 573 O O . GLU A 1 72 ? 13.815 -11.859 -31.281 1.00 85.44 72 GLU A O 1
ATOM 578 N N . VAL A 1 73 ? 12.291 -10.841 -29.991 1.00 85.31 73 VAL A N 1
ATOM 579 C CA . VAL A 1 73 ? 11.784 -9.964 -31.055 1.00 85.31 73 VAL A CA 1
ATOM 580 C C . VAL A 1 73 ? 12.802 -8.874 -31.378 1.00 85.31 73 VAL A C 1
ATOM 582 O O . VAL A 1 73 ? 12.964 -8.524 -32.543 1.00 85.31 73 VAL A O 1
ATOM 585 N N . LEU A 1 74 ? 13.505 -8.355 -30.366 1.00 87.38 74 LEU A N 1
ATOM 586 C CA . LEU A 1 74 ? 14.570 -7.371 -30.568 1.00 87.38 74 LEU A CA 1
ATOM 587 C C . LEU A 1 74 ? 15.746 -7.988 -31.339 1.00 87.38 74 LEU A C 1
ATOM 589 O O . LEU A 1 74 ? 16.183 -7.408 -32.324 1.00 87.38 74 LEU A O 1
ATOM 593 N N . GLU A 1 75 ? 16.171 -9.202 -30.981 1.00 89.00 75 GLU A N 1
ATOM 594 C CA . GLU A 1 75 ? 17.230 -9.924 -31.703 1.00 89.00 75 GLU A CA 1
ATOM 595 C C . GLU A 1 75 ? 16.858 -10.221 -33.161 1.00 89.00 75 GLU A C 1
ATOM 597 O O . GLU A 1 75 ? 17.717 -10.201 -34.044 1.00 89.00 75 GLU A O 1
ATOM 602 N N . LEU A 1 76 ? 15.586 -10.529 -33.431 1.00 89.12 76 LEU A N 1
ATOM 603 C CA . LEU A 1 76 ? 15.110 -10.725 -34.797 1.00 89.12 76 LEU A CA 1
ATOM 604 C C . LEU A 1 76 ? 15.150 -9.416 -35.595 1.00 89.12 76 LEU A C 1
ATOM 606 O O . LEU A 1 76 ? 15.556 -9.433 -36.755 1.00 89.12 76 LEU A O 1
ATOM 610 N N . ILE A 1 77 ? 14.746 -8.299 -34.983 1.00 87.88 77 ILE A N 1
ATOM 611 C CA . ILE A 1 77 ? 14.819 -6.974 -35.608 1.00 87.88 77 ILE A CA 1
ATOM 612 C C . ILE A 1 77 ? 16.273 -6.629 -35.939 1.00 87.88 77 ILE A C 1
ATOM 614 O O . ILE A 1 77 ? 16.543 -6.264 -37.081 1.00 87.88 77 ILE A O 1
ATOM 618 N N . ASP A 1 78 ? 17.201 -6.818 -34.999 1.00 89.25 78 ASP A N 1
ATOM 619 C CA . ASP A 1 78 ? 18.625 -6.540 -35.218 1.00 89.25 78 ASP A CA 1
ATOM 620 C C . ASP A 1 78 ? 19.181 -7.373 -36.385 1.00 89.25 78 ASP A C 1
ATOM 622 O O . ASP A 1 78 ? 19.766 -6.825 -37.316 1.00 89.25 78 ASP A O 1
ATOM 626 N N . LYS A 1 79 ? 18.884 -8.681 -36.430 1.00 88.69 79 LYS A N 1
ATOM 627 C CA . LYS A 1 79 ? 19.293 -9.558 -37.545 1.00 88.69 79 LYS A CA 1
ATOM 628 C C . LYS A 1 79 ? 18.725 -9.124 -38.896 1.00 88.69 79 LYS A C 1
ATOM 630 O O . LYS A 1 79 ? 19.404 -9.248 -39.914 1.00 88.69 79 LYS A O 1
ATOM 635 N N . LEU A 1 80 ? 17.471 -8.673 -38.929 1.00 89.94 80 LEU A N 1
ATOM 636 C CA . LEU A 1 80 ? 16.828 -8.212 -40.161 1.00 89.94 80 LEU A CA 1
ATOM 637 C C . LEU A 1 80 ? 17.418 -6.883 -40.641 1.00 89.94 80 LEU A C 1
ATOM 639 O O . LEU A 1 80 ? 17.611 -6.711 -41.844 1.00 89.94 80 LEU A O 1
ATOM 643 N N . ILE A 1 81 ? 17.732 -5.973 -39.716 1.00 89.69 81 ILE A N 1
ATOM 644 C CA . ILE A 1 81 ? 18.426 -4.719 -40.022 1.00 89.69 81 ILE A CA 1
ATOM 645 C C . ILE A 1 81 ? 19.817 -5.026 -40.582 1.00 89.69 81 ILE A C 1
ATOM 647 O O . ILE A 1 81 ? 20.154 -4.525 -41.653 1.00 89.69 81 ILE A O 1
ATOM 651 N N . ASP A 1 82 ? 20.582 -5.900 -39.930 1.00 86.19 82 ASP A N 1
ATOM 652 C CA . ASP A 1 82 ? 21.926 -6.281 -40.374 1.00 86.19 82 ASP A CA 1
ATOM 653 C C . ASP A 1 82 ? 21.915 -6.934 -41.763 1.00 86.19 82 ASP A C 1
ATOM 655 O O . ASP A 1 82 ? 22.740 -6.603 -42.617 1.00 86.19 82 ASP A O 1
ATOM 659 N N . ALA A 1 83 ? 20.951 -7.821 -42.027 1.00 80.81 83 ALA A N 1
ATOM 660 C CA . ALA A 1 83 ? 20.793 -8.452 -43.336 1.00 80.81 83 ALA A CA 1
ATOM 661 C C . ALA A 1 83 ? 20.481 -7.431 -44.444 1.00 80.81 83 ALA A C 1
ATOM 663 O O . ALA A 1 83 ? 20.983 -7.566 -45.562 1.00 80.81 83 ALA A O 1
ATOM 664 N N . TYR A 1 84 ? 19.684 -6.400 -44.140 1.00 72.62 84 TYR A N 1
ATOM 665 C CA . TYR A 1 84 ? 19.342 -5.354 -45.103 1.00 72.62 84 TYR A CA 1
ATOM 666 C C . TYR A 1 84 ? 20.511 -4.383 -45.334 1.00 72.62 84 TYR A C 1
ATOM 668 O O . TYR A 1 84 ? 20.802 -4.027 -46.475 1.00 72.62 84 TYR A O 1
ATOM 676 N N . MET A 1 85 ? 21.250 -4.029 -44.282 1.00 67.31 85 MET A N 1
ATOM 677 C CA . MET A 1 85 ? 22.439 -3.173 -44.381 1.00 67.31 85 MET A CA 1
ATOM 678 C C . MET A 1 85 ? 23.585 -3.856 -45.147 1.00 67.31 85 MET A C 1
ATOM 680 O O . MET A 1 85 ? 24.286 -3.195 -45.911 1.00 67.31 85 MET A O 1
ATOM 684 N N . LEU A 1 86 ? 23.742 -5.184 -45.032 1.00 59.06 86 LEU A N 1
ATOM 685 C CA . LEU A 1 86 ? 24.686 -5.942 -45.868 1.00 59.06 86 LEU A CA 1
ATOM 686 C C . LEU A 1 86 ? 24.282 -5.965 -47.351 1.00 59.06 86 LEU A C 1
ATOM 688 O O . LEU A 1 86 ? 25.152 -6.035 -48.218 1.00 59.06 86 LEU A O 1
ATOM 692 N N . SER A 1 87 ? 22.979 -5.931 -47.644 1.00 60.06 87 SER A N 1
ATOM 693 C CA . SER A 1 87 ? 22.471 -5.996 -49.018 1.00 60.06 87 SER A CA 1
ATOM 694 C C . SER A 1 87 ? 22.627 -4.682 -49.793 1.00 60.06 87 SER A C 1
ATOM 696 O O . SER A 1 87 ? 22.804 -4.725 -51.008 1.00 60.06 87 SER A O 1
ATOM 698 N N . ASP A 1 88 ? 22.657 -3.537 -49.105 1.00 54.72 88 ASP A N 1
ATOM 699 C CA . ASP A 1 88 ? 22.809 -2.210 -49.728 1.00 54.72 88 ASP A CA 1
ATOM 700 C C . ASP A 1 88 ? 24.284 -1.871 -50.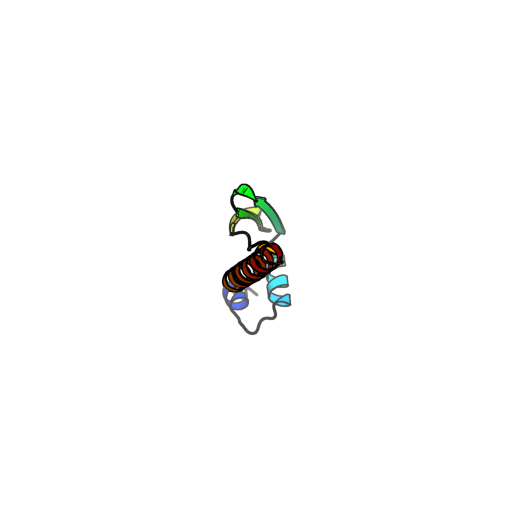049 1.00 54.72 88 ASP A C 1
ATOM 702 O O . ASP A 1 88 ? 24.584 -1.149 -50.996 1.00 54.72 88 ASP A O 1
ATOM 706 N N . CYS A 1 89 ? 25.244 -2.469 -49.329 1.00 53.12 89 CYS A N 1
ATOM 707 C CA . CYS A 1 89 ? 26.676 -2.375 -49.655 1.00 53.12 89 CYS A CA 1
ATOM 708 C C . CYS A 1 89 ? 27.136 -3.337 -50.770 1.00 53.12 89 CYS A C 1
ATOM 710 O O . CYS A 1 89 ? 28.311 -3.312 -51.139 1.00 53.12 89 CYS A O 1
ATOM 712 N N . ALA A 1 90 ? 26.246 -4.184 -51.300 1.00 53.75 90 ALA A N 1
ATOM 713 C CA . ALA A 1 90 ? 26.551 -5.179 -52.333 1.00 53.75 90 ALA A CA 1
ATOM 714 C C . ALA A 1 90 ? 25.908 -4.868 -53.701 1.00 53.75 90 ALA A C 1
ATOM 716 O O . ALA A 1 90 ? 25.758 -5.769 -54.529 1.00 53.75 90 ALA A O 1
ATOM 717 N N . ALA A 1 91 ? 25.530 -3.612 -53.955 1.00 44.56 91 ALA A N 1
ATOM 718 C CA . ALA A 1 91 ? 25.147 -3.159 -55.290 1.00 44.56 91 ALA A CA 1
ATOM 719 C C . ALA A 1 91 ? 26.400 -2.703 -56.086 1.00 44.56 91 ALA A C 1
ATOM 721 O O . ALA A 1 91 ? 27.146 -1.867 -55.571 1.00 44.56 91 ALA A O 1
ATOM 722 N N . PRO A 1 92 ? 26.667 -3.261 -57.289 1.00 51.50 92 PRO A N 1
ATOM 723 C CA . PRO A 1 92 ? 27.776 -2.857 -58.164 1.00 51.50 92 PRO A CA 1
ATOM 724 C C . PRO A 1 92 ? 27.553 -1.512 -58.870 1.00 51.50 92 PRO A C 1
ATOM 726 O O . PRO A 1 92 ? 26.381 -1.156 -59.133 1.00 51.50 92 PRO A O 1
#

Organism: NCBI:txid1245441

Nearest PDB structures (foldseek):
  6e2q-assembly1_A  TM=8.384E-01  e=4.840E-01  Homo sapiens
  3klf-assembly2_E  TM=6.050E-01  e=2.934E-01  Human immunodeficiency virus type 1 BH10
  3lp0-assembly1_A  TM=6.236E-01  e=4.012E-01  HIV-1 M:B_HXB2R
  3kjv-assembly1_A  TM=6.277E-01  e=6.216E-01  HIV-1 M:B_HXB2R
  8ove-assembly1_AZ  TM=4.157E-01  e=1.570E-01  Trypanosoma brucei brucei

pLDDT: mean 84.46, std 12.72, range [40.19, 97.31]

Mean predicted aligned error: 11.92 Å

Radius of gyration: 25.83 Å; Cα contacts (8 Å, |Δi|>4): 74; chains: 1; bounding box: 50×22×77 Å